Protein AF-A0A6A6PEQ0-F1 (afdb_monomer)

Foldseek 3Di:
DFDPPPQQVVQLVVVVVVVPDPDDQDFDQACDDADDDPPQPLVDDRRDDGDDDQQQALVVCVVVVLVCQVNGVQQEDEGEGEPPGPLQVDDLVNVLVVVCVVCVVCNVVSVPDDDDRDNDSLVSQVVRLVVVCPNPSHDVNRHYWYWYQYPVVRGTDTRD

Radius of gyration: 17.82 Å; Cα contacts (8 Å, |Δi|>4): 191; chains: 1; bounding box: 50×34×52 Å

Mean predicted aligned error: 10.86 Å

Sequence (160 aa):
MATSDPKIQQFLGWNKTFDKVPLSPPTMEDITSSRHEPGVRTGIAVKAAVLRNAGGHAKDALRSLVILGALANLDTVMIVHHEDCGMMFIADSKVKKMLEERRPDLRQEIDGMKFGEFSNVDESVRKDMEVVKAFPHLRKDTKVLGYSLDMTTGKLRKVK

Organism: NCBI:txid578093

Nearest PDB structures (foldseek):
  5ztp-assembly1_B  TM=6.794E-01  e=4.714E-11  Glaciozyma antarctica
  3las-assembly1_B  TM=6.411E-01  e=6.215E-10  Streptococcus mutans
  6jqc-assembly1_B  TM=6.701E-01  e=2.844E-09  Aspergillus fumigatus Af293
  1g5c-assembly3_F  TM=8.178E-01  e=3.595E-06  Methanothermobacter thermautotrophicus
  1g5c-assembly2_D  TM=7.049E-01  e=5.004E-06  Methanothermobacter thermautotrophicus

pLDDT: mean 75.95, std 22.56, range [30.23, 98.19]

Structure (mmCIF, N/CA/C/O backbone):
data_AF-A0A6A6PEQ0-F1
#
_entry.i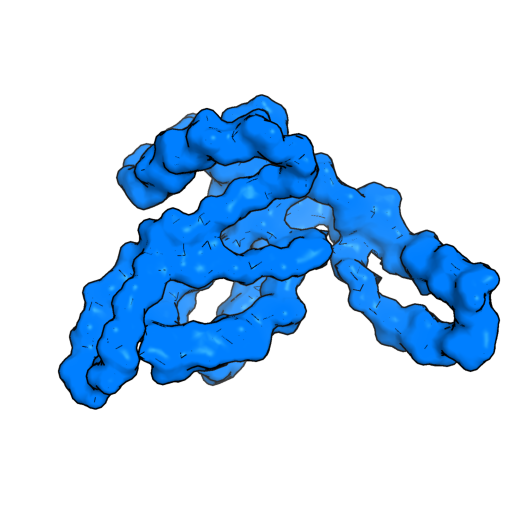d   AF-A0A6A6PEQ0-F1
#
loop_
_atom_site.group_PDB
_atom_site.id
_atom_site.type_symbol
_atom_site.label_atom_id
_atom_site.label_alt_id
_atom_site.label_comp_id
_atom_site.label_asym_id
_atom_site.label_entity_id
_atom_site.label_seq_id
_atom_site.pdbx_PDB_ins_code
_atom_site.Cartn_x
_atom_site.Cartn_y
_atom_site.Cartn_z
_atom_site.occupancy
_atom_site.B_iso_or_equiv
_atom_site.auth_seq_id
_atom_site.auth_comp_id
_atom_site.auth_asym_id
_atom_site.auth_atom_id
_atom_site.pdbx_PDB_model_num
ATOM 1 N N . MET A 1 1 ? 23.791 -1.902 1.991 1.00 41.78 1 MET A N 1
ATOM 2 C CA . MET A 1 1 ? 24.546 -1.142 0.967 1.00 41.78 1 MET A CA 1
ATOM 3 C C . MET A 1 1 ? 23.541 -0.373 0.126 1.00 41.78 1 MET A C 1
ATOM 5 O O . MET A 1 1 ? 22.508 -0.945 -0.197 1.00 41.78 1 MET A O 1
ATOM 9 N N . ALA A 1 2 ? 23.775 0.918 -0.129 1.00 48.84 2 ALA A N 1
ATOM 10 C CA . ALA A 1 2 ? 22.879 1.733 -0.951 1.00 48.84 2 ALA A CA 1
ATOM 11 C C . ALA A 1 2 ? 22.727 1.095 -2.342 1.00 48.84 2 ALA A C 1
ATOM 13 O O . ALA A 1 2 ? 23.704 0.602 -2.901 1.00 48.84 2 ALA A O 1
ATOM 14 N N . THR A 1 3 ? 21.501 1.042 -2.854 1.00 50.06 3 THR A N 1
ATOM 15 C CA . THR A 1 3 ? 21.199 0.426 -4.152 1.00 50.06 3 THR A CA 1
ATOM 16 C C . THR A 1 3 ? 21.941 1.137 -5.288 1.00 50.06 3 THR A C 1
ATOM 18 O O . THR A 1 3 ? 21.938 2.364 -5.350 1.00 50.06 3 THR A O 1
ATOM 21 N N . SER A 1 4 ? 22.581 0.377 -6.178 1.00 58.03 4 SER A N 1
ATOM 22 C CA . SER A 1 4 ? 23.281 0.884 -7.369 1.00 58.03 4 SER A CA 1
ATOM 23 C C . SER A 1 4 ? 22.350 1.126 -8.561 1.00 58.03 4 SER A C 1
ATOM 25 O O . SER A 1 4 ? 22.828 1.440 -9.648 1.00 58.03 4 SER A O 1
ATOM 27 N N . ASP A 1 5 ? 21.034 0.975 -8.379 1.00 66.44 5 ASP A N 1
ATOM 28 C CA . ASP A 1 5 ? 20.054 1.218 -9.435 1.00 66.44 5 ASP A CA 1
ATOM 29 C C . ASP A 1 5 ? 20.054 2.714 -9.830 1.00 66.44 5 ASP A C 1
ATOM 31 O O . ASP A 1 5 ? 19.715 3.564 -8.994 1.00 66.44 5 ASP A O 1
ATOM 35 N N . PRO A 1 6 ? 20.411 3.059 -11.083 1.00 52.19 6 PR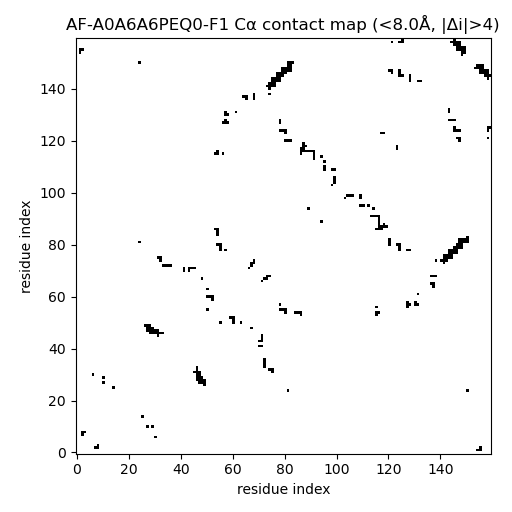O A N 1
ATOM 36 C CA . PRO A 1 6 ? 20.507 4.446 -11.538 1.00 52.19 6 PRO A CA 1
ATOM 37 C C . PRO A 1 6 ? 19.195 5.224 -11.403 1.00 52.19 6 PRO A C 1
ATOM 39 O O . PRO A 1 6 ? 19.222 6.423 -11.127 1.00 52.19 6 PRO A O 1
ATOM 42 N N . LYS A 1 7 ? 18.044 4.548 -11.530 1.00 45.66 7 LYS A N 1
ATOM 43 C CA . LYS A 1 7 ? 16.727 5.182 -11.382 1.00 45.66 7 LYS A CA 1
ATOM 44 C C . LYS A 1 7 ? 16.449 5.549 -9.927 1.00 45.66 7 LYS A C 1
ATOM 46 O O . LYS A 1 7 ? 15.855 6.587 -9.651 1.00 45.66 7 LYS A O 1
ATOM 51 N N . ILE A 1 8 ? 16.936 4.736 -8.990 1.00 52.06 8 ILE A N 1
ATOM 52 C CA . ILE A 1 8 ? 16.785 5.001 -7.556 1.00 52.06 8 ILE A CA 1
ATOM 53 C C . ILE A 1 8 ? 17.731 6.124 -7.104 1.00 52.06 8 ILE A C 1
ATOM 55 O O . ILE A 1 8 ? 17.345 6.957 -6.290 1.00 52.06 8 ILE A O 1
ATOM 59 N N . GLN A 1 9 ? 18.943 6.208 -7.659 1.00 60.22 9 GLN A N 1
ATOM 60 C CA . GLN A 1 9 ? 19.872 7.305 -7.350 1.00 60.22 9 GLN A CA 1
ATOM 61 C C . GLN A 1 9 ? 19.375 8.660 -7.872 1.00 60.22 9 GLN A C 1
ATOM 63 O O . GLN A 1 9 ? 19.482 9.668 -7.173 1.00 60.22 9 GLN A O 1
ATOM 68 N N . GLN A 1 10 ? 18.773 8.678 -9.061 1.00 48.59 10 GLN A N 1
ATOM 69 C CA . GLN A 1 10 ? 18.145 9.875 -9.619 1.00 48.59 10 GLN A CA 1
ATOM 70 C C . GLN A 1 10 ? 16.972 10.363 -8.750 1.00 48.59 10 GLN A C 1
ATOM 72 O O . GLN A 1 10 ? 16.902 11.550 -8.436 1.00 48.59 10 GLN A O 1
ATOM 77 N N . PHE A 1 11 ? 16.118 9.445 -8.284 1.00 49.12 11 PHE A N 1
ATOM 78 C CA . PHE A 1 11 ? 15.022 9.741 -7.355 1.00 49.12 11 PHE A CA 1
ATOM 79 C C . PHE A 1 11 ? 15.506 10.395 -6.045 1.00 49.12 11 PHE A C 1
ATOM 81 O O . PHE A 1 11 ? 14.955 11.403 -5.602 1.00 49.12 11 PHE A O 1
ATOM 88 N N . LEU A 1 12 ? 16.580 9.874 -5.441 1.00 53.66 12 LEU A N 1
ATOM 89 C CA . LEU A 1 12 ? 17.132 10.420 -4.194 1.00 53.66 12 LEU A CA 1
ATOM 90 C C . LEU A 1 12 ? 17.727 11.831 -4.360 1.00 53.66 12 LEU A C 1
ATOM 92 O O . LEU A 1 12 ? 17.706 12.619 -3.415 1.00 53.66 12 LEU A O 1
ATOM 96 N N . GLY A 1 13 ? 18.248 12.163 -5.545 1.00 54.25 13 GLY A N 1
ATOM 97 C CA . GLY A 1 13 ? 18.804 13.486 -5.843 1.00 54.25 13 GLY A CA 1
ATOM 98 C C . GLY A 1 13 ? 17.755 14.601 -5.866 1.00 54.25 13 GLY A C 1
ATOM 99 O O . GLY A 1 13 ? 18.043 15.714 -5.430 1.00 54.25 13 GLY A O 1
ATOM 100 N N . TRP A 1 14 ? 16.538 14.302 -6.323 1.00 43.25 14 TRP A N 1
ATOM 101 C CA . TRP A 1 14 ? 15.441 15.273 -6.427 1.00 43.25 14 TRP A CA 1
ATOM 102 C C . TRP A 1 14 ? 14.745 15.543 -5.085 1.00 43.25 14 TRP A C 1
ATOM 104 O O . TRP A 1 14 ? 14.271 16.651 -4.844 1.00 43.25 14 TRP A O 1
ATOM 114 N N . ASN A 1 15 ? 14.767 14.577 -4.161 1.00 45.84 15 ASN A N 1
ATOM 115 C CA . ASN A 1 15 ? 14.150 14.726 -2.837 1.00 45.84 15 ASN A CA 1
ATOM 116 C C . ASN A 1 15 ? 14.821 15.793 -1.957 1.00 45.84 15 ASN A C 1
ATOM 118 O O . ASN A 1 15 ? 14.139 16.449 -1.176 1.00 45.84 15 ASN A O 1
ATOM 122 N N . LYS A 1 16 ? 16.127 16.042 -2.129 1.00 44.25 16 LYS A N 1
ATOM 123 C CA . LYS A 1 16 ? 16.870 17.057 -1.354 1.00 44.25 16 LYS A CA 1
ATOM 124 C C . LYS A 1 16 ? 16.373 18.492 -1.565 1.00 44.25 16 LYS A C 1
ATOM 126 O O . LYS A 1 16 ? 16.714 19.383 -0.795 1.00 44.25 16 LYS A O 1
ATOM 131 N N . THR A 1 17 ? 15.604 18.755 -2.622 1.00 43.22 17 THR A N 1
ATOM 132 C CA . THR A 1 17 ? 15.070 20.095 -2.921 1.00 43.22 17 THR A CA 1
ATOM 133 C C . THR A 1 17 ? 13.717 20.359 -2.243 1.00 43.22 17 THR A C 1
ATOM 135 O O . THR A 1 17 ? 13.295 21.511 -2.164 1.00 43.22 17 THR A O 1
ATOM 138 N N . PHE A 1 18 ? 13.063 19.322 -1.704 1.00 38.16 18 PHE A N 1
ATOM 139 C CA . PHE A 1 18 ? 11.724 19.383 -1.102 1.00 38.16 18 PHE A CA 1
ATOM 140 C C . PHE A 1 18 ? 11.716 19.404 0.441 1.00 38.16 18 PHE A C 1
ATOM 142 O O . PHE A 1 18 ? 10.650 19.562 1.033 1.00 38.16 18 PHE A O 1
ATOM 149 N N . ASP A 1 19 ? 12.888 19.367 1.091 1.00 38.84 19 ASP A N 1
ATOM 150 C CA . ASP A 1 19 ? 13.099 19.390 2.557 1.00 38.84 19 ASP A CA 1
ATOM 151 C C . ASP A 1 19 ? 12.536 20.631 3.300 1.00 38.84 19 ASP A C 1
ATOM 153 O O . ASP A 1 19 ? 12.709 20.772 4.510 1.00 38.84 19 ASP A O 1
ATOM 157 N N . LYS A 1 20 ? 11.858 21.564 2.617 1.00 34.97 20 LYS A N 1
ATOM 158 C CA . LYS A 1 20 ? 11.328 22.802 3.220 1.00 34.97 20 LYS A CA 1
ATOM 159 C C . LYS A 1 20 ? 9.870 22.737 3.690 1.00 34.97 20 LYS A C 1
ATOM 161 O O . LYS A 1 20 ? 9.358 23.760 4.139 1.00 34.97 20 LYS A O 1
ATOM 166 N N . VAL A 1 21 ? 9.199 21.583 3.638 1.00 33.03 21 VAL A N 1
ATOM 167 C CA . VAL A 1 21 ? 7.851 21.424 4.217 1.00 33.03 21 VAL A CA 1
ATOM 168 C C . VAL A 1 21 ? 7.817 20.190 5.124 1.00 33.03 21 VAL A C 1
ATOM 170 O O . VAL A 1 21 ? 8.094 19.087 4.652 1.00 33.03 21 VAL A O 1
ATOM 173 N N . PRO A 1 22 ? 7.499 20.338 6.424 1.00 38.66 22 PRO A N 1
ATOM 174 C CA . PRO A 1 22 ? 7.458 19.213 7.342 1.00 38.66 22 PRO A CA 1
ATOM 175 C C . PRO A 1 22 ? 6.208 18.361 7.079 1.00 38.66 22 PRO A C 1
ATOM 177 O O . PRO A 1 22 ? 5.137 18.896 6.800 1.00 38.66 22 PRO A O 1
ATOM 180 N N . LEU A 1 23 ? 6.360 17.042 7.254 1.00 37.09 23 LEU A N 1
ATOM 181 C CA . LEU A 1 23 ? 5.338 15.983 7.181 1.00 37.09 23 LEU A CA 1
ATOM 182 C C . LEU A 1 23 ? 5.010 15.461 5.773 1.00 37.09 23 LEU A C 1
ATOM 184 O O . LEU A 1 23 ? 3.897 15.641 5.282 1.00 37.09 23 LEU A O 1
ATOM 188 N N . SER A 1 24 ? 5.933 14.724 5.142 1.00 36.84 24 SER A N 1
ATOM 189 C CA . SER A 1 24 ? 5.586 13.709 4.129 1.00 36.84 24 SER A CA 1
ATOM 190 C C . SER A 1 24 ? 6.793 12.866 3.691 1.00 36.84 24 SER A C 1
ATOM 192 O O . SER A 1 24 ? 7.806 13.451 3.321 1.00 36.84 24 SER A O 1
ATOM 194 N N . PRO A 1 25 ? 6.698 11.522 3.616 1.00 37.00 25 PRO A N 1
ATOM 195 C CA . PRO A 1 25 ? 7.605 10.749 2.766 1.00 37.00 25 PRO A CA 1
ATOM 196 C C . PRO A 1 25 ? 7.424 11.165 1.283 1.00 37.00 25 PRO A C 1
ATOM 198 O O . PRO A 1 25 ? 6.334 11.603 0.899 1.00 37.00 25 PRO A O 1
ATOM 201 N N . PRO A 1 26 ? 8.480 11.064 0.457 1.00 40.12 26 PRO A N 1
ATOM 202 C CA . PRO A 1 26 ? 8.627 11.775 -0.817 1.00 40.12 26 PRO A CA 1
ATOM 203 C C . PRO A 1 26 ? 7.580 11.448 -1.895 1.00 40.12 26 PRO A C 1
ATOM 205 O O . PRO A 1 26 ? 7.057 10.337 -1.984 1.00 40.12 26 PRO A O 1
ATOM 208 N N . THR A 1 27 ? 7.319 12.428 -2.765 1.00 36.06 27 THR A N 1
ATOM 209 C CA . THR A 1 27 ? 6.570 12.292 -4.024 1.00 36.06 27 THR A CA 1
ATOM 210 C C . THR A 1 27 ? 7.458 11.686 -5.124 1.00 36.06 27 THR A C 1
ATOM 212 O O . THR A 1 27 ? 8.558 12.164 -5.367 1.00 36.06 27 THR A O 1
ATOM 215 N N . MET A 1 28 ? 6.982 10.632 -5.791 1.00 35.97 28 MET A N 1
ATOM 216 C CA . MET A 1 28 ? 7.677 9.820 -6.813 1.00 35.97 28 MET A CA 1
ATOM 217 C C . MET A 1 28 ? 7.315 10.184 -8.279 1.00 35.97 28 MET A C 1
ATOM 219 O O . MET A 1 28 ? 6.786 9.353 -9.017 1.00 35.97 28 MET A O 1
ATOM 223 N N . GLU A 1 29 ? 7.540 11.415 -8.732 1.00 33.78 29 GLU A N 1
ATOM 224 C CA . GLU A 1 29 ? 7.504 11.690 -10.181 1.00 33.78 29 GLU A CA 1
ATOM 225 C C . GLU A 1 29 ? 8.820 11.174 -10.813 1.00 33.78 29 GLU A C 1
ATOM 227 O O . GLU A 1 29 ? 9.890 11.631 -10.427 1.00 33.78 29 GLU A O 1
ATOM 232 N N . ASP A 1 30 ? 8.730 10.207 -11.748 1.00 30.23 30 ASP A N 1
ATOM 233 C CA . ASP A 1 30 ? 9.751 9.764 -12.739 1.00 30.23 30 ASP A CA 1
ATOM 234 C C . ASP A 1 30 ? 10.358 8.324 -12.725 1.00 30.23 30 ASP A C 1
ATOM 236 O O . ASP A 1 30 ? 11.344 8.073 -13.420 1.00 30.23 30 ASP A O 1
ATOM 240 N N . ILE A 1 31 ? 9.752 7.296 -12.111 1.00 32.19 31 ILE A N 1
ATOM 241 C CA . ILE A 1 31 ? 9.954 5.899 -12.590 1.00 32.19 31 ILE A CA 1
ATOM 242 C C . ILE A 1 31 ? 9.047 5.550 -13.787 1.00 32.19 31 ILE A C 1
ATOM 244 O O . ILE A 1 31 ? 7.903 5.132 -13.610 1.00 32.19 31 ILE A O 1
ATOM 248 N N . THR A 1 32 ? 9.594 5.615 -15.007 1.00 37.62 32 THR A N 1
ATOM 249 C CA . THR A 1 32 ? 8.993 4.986 -16.201 1.00 37.62 32 THR A CA 1
ATOM 250 C C . THR A 1 32 ? 9.903 3.921 -16.777 1.00 37.62 32 THR A C 1
ATOM 252 O O . THR A 1 32 ? 11.134 4.047 -16.817 1.00 37.62 32 THR A O 1
ATOM 255 N N . SER A 1 33 ? 9.280 2.880 -17.314 1.00 32.44 33 SER A N 1
ATOM 256 C CA . SER A 1 33 ? 9.679 2.319 -18.593 1.00 32.44 33 SER A CA 1
ATOM 257 C C . SER A 1 33 ? 8.592 2.719 -19.602 1.00 32.44 33 SER A C 1
ATOM 259 O O . SER A 1 33 ? 7.398 2.587 -19.355 1.00 32.44 33 SER A O 1
ATOM 261 N N . SER A 1 34 ? 8.997 3.341 -20.707 1.00 33.59 34 SER A N 1
ATOM 262 C CA . SER A 1 34 ? 8.111 3.717 -21.806 1.00 33.59 34 SER A CA 1
ATOM 263 C C . SER A 1 34 ? 8.362 2.766 -22.970 1.00 33.59 34 SER A C 1
ATOM 265 O O . SER A 1 34 ? 9.194 3.015 -23.841 1.00 33.59 34 SER A O 1
ATOM 267 N N . ARG A 1 35 ? 7.622 1.655 -23.016 1.00 38.44 35 ARG A N 1
ATOM 268 C CA . ARG A 1 35 ? 7.449 0.913 -24.265 1.00 38.44 35 ARG A CA 1
ATOM 269 C C . ARG A 1 35 ? 6.206 1.478 -24.945 1.00 38.44 35 ARG A C 1
ATOM 271 O O . ARG A 1 35 ? 5.099 1.324 -24.450 1.00 38.44 35 ARG A O 1
ATOM 278 N N . HIS A 1 36 ? 6.397 2.201 -26.045 1.00 39.69 36 HIS A N 1
ATOM 279 C CA . HIS A 1 36 ? 5.277 2.623 -26.883 1.00 39.69 36 HIS A CA 1
ATOM 280 C C . HIS A 1 36 ? 4.707 1.379 -27.571 1.00 39.69 36 HIS A C 1
ATOM 282 O O . HIS A 1 36 ? 5.414 0.742 -28.353 1.00 39.69 36 HIS A O 1
ATOM 288 N N . GLU A 1 37 ? 3.451 1.029 -27.293 1.00 36.97 37 GLU A N 1
ATOM 289 C CA . GLU A 1 37 ? 2.726 0.094 -28.150 1.00 36.97 37 GLU A CA 1
ATOM 290 C C . GLU A 1 37 ? 2.231 0.829 -29.407 1.00 36.97 37 GLU A C 1
ATOM 292 O O . GLU A 1 37 ? 1.652 1.917 -29.297 1.00 36.97 37 GLU A O 1
ATOM 297 N N . PRO A 1 38 ? 2.449 0.279 -30.615 1.00 34.78 38 PRO A N 1
ATOM 298 C CA . PRO A 1 38 ? 1.898 0.855 -31.833 1.00 34.78 38 PRO A CA 1
ATOM 299 C C . PRO A 1 38 ? 0.362 0.818 -31.782 1.00 34.78 38 PRO A C 1
ATOM 301 O O . PRO A 1 38 ? -0.232 -0.253 -31.840 1.00 34.78 38 PRO A O 1
ATOM 304 N N . GLY A 1 39 ? -0.283 1.985 -31.680 1.00 39.12 39 GLY A N 1
ATOM 305 C CA . GLY A 1 39 ? -1.743 2.127 -31.805 1.00 39.12 39 GLY A CA 1
ATOM 306 C C . GLY A 1 39 ? -2.444 2.873 -30.666 1.00 39.12 39 GLY A C 1
ATOM 307 O O . GLY A 1 39 ? -3.527 3.409 -30.886 1.00 39.12 39 GLY A O 1
ATOM 308 N N . VAL A 1 40 ? -1.829 3.006 -29.485 1.00 41.56 40 VAL A N 1
ATOM 309 C CA . VAL A 1 40 ? -2.415 3.757 -28.357 1.00 41.56 40 VAL A CA 1
ATOM 31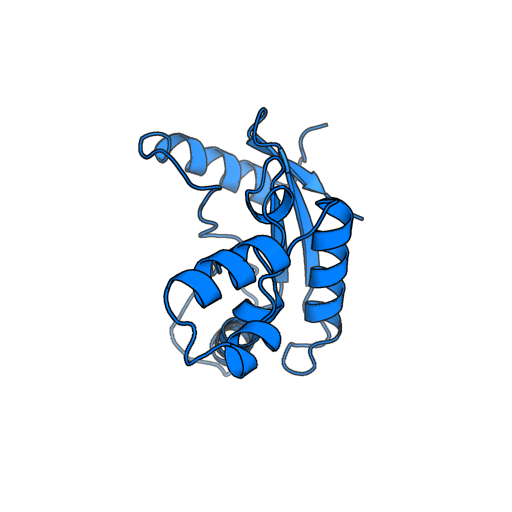0 C C . VAL A 1 40 ? -1.877 5.189 -28.362 1.00 41.56 40 VAL A C 1
ATOM 312 O O . VAL A 1 40 ? -0.838 5.500 -27.787 1.00 41.56 40 VAL A O 1
ATOM 315 N N . ARG A 1 41 ? -2.573 6.084 -29.071 1.00 40.78 41 ARG A N 1
ATOM 316 C CA . ARG A 1 41 ? -2.273 7.524 -29.112 1.00 40.78 41 ARG A CA 1
ATOM 317 C C . ARG A 1 41 ? -3.134 8.280 -28.096 1.00 40.78 41 ARG A C 1
ATOM 319 O O . ARG A 1 41 ? -4.066 8.973 -28.482 1.00 40.78 41 ARG A O 1
ATOM 326 N N . THR A 1 42 ? -2.825 8.170 -26.804 1.00 43.12 42 THR A N 1
ATOM 327 C CA . THR A 1 42 ? -3.437 9.050 -25.783 1.00 43.12 42 THR A CA 1
ATOM 328 C C . THR A 1 42 ? -2.708 10.391 -25.656 1.00 43.12 42 THR A C 1
ATOM 330 O O . THR A 1 42 ? -3.227 11.306 -25.031 1.00 43.12 42 THR A O 1
ATOM 333 N N . GLY A 1 43 ? -1.517 10.541 -26.257 1.00 38.09 43 GLY A N 1
ATOM 334 C CA . GLY A 1 43 ? -0.721 11.777 -26.194 1.00 38.09 43 GLY A CA 1
ATOM 335 C C . GLY A 1 43 ? -0.162 12.098 -24.800 1.00 38.09 43 GLY A C 1
ATOM 336 O O . GLY A 1 43 ? 0.457 13.141 -24.617 1.00 38.09 43 GLY A O 1
ATOM 337 N N . ILE A 1 44 ? -0.359 11.208 -23.824 1.00 42.34 44 ILE A N 1
ATOM 338 C CA . ILE A 1 44 ? 0.008 11.402 -22.424 1.00 42.34 44 ILE A CA 1
ATOM 339 C C . ILE A 1 44 ? 1.247 10.551 -22.121 1.00 42.34 44 ILE A C 1
ATOM 341 O O . ILE A 1 44 ? 1.170 9.332 -21.974 1.00 42.34 44 ILE A O 1
ATOM 345 N N . ALA A 1 45 ? 2.410 11.197 -22.026 1.00 47.00 45 ALA A N 1
ATOM 346 C CA . ALA A 1 45 ? 3.642 10.574 -21.552 1.00 47.00 45 ALA A CA 1
ATOM 347 C C . ALA A 1 45 ? 3.764 10.779 -20.034 1.00 47.00 45 ALA A C 1
ATOM 349 O O . ALA A 1 45 ? 4.372 11.744 -19.576 1.00 47.00 45 ALA A O 1
ATOM 350 N N . VAL A 1 46 ? 3.164 9.890 -19.238 1.00 50.06 46 VAL A N 1
ATOM 351 C CA . VAL A 1 46 ? 3.369 9.887 -17.779 1.00 50.06 46 VAL A CA 1
ATOM 352 C C . VAL A 1 46 ? 4.687 9.192 -17.486 1.00 50.06 46 VAL A C 1
ATOM 354 O O . VAL A 1 46 ? 4.813 7.999 -17.744 1.00 50.06 46 VAL A O 1
ATOM 357 N N . LYS A 1 47 ? 5.656 9.937 -16.945 1.00 56.31 47 LYS A N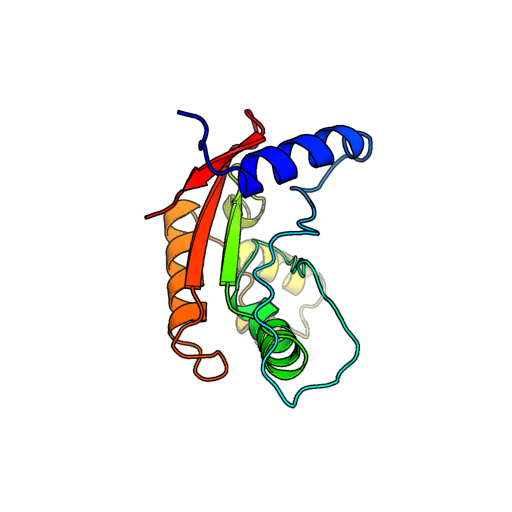 1
ATOM 358 C CA . LYS A 1 47 ? 6.962 9.403 -16.546 1.00 56.31 47 LYS A CA 1
ATOM 359 C C . LYS A 1 47 ? 6.932 8.623 -15.234 1.00 56.31 47 LYS A C 1
ATOM 361 O O . LYS A 1 47 ? 7.766 7.752 -15.074 1.00 56.31 47 LYS A O 1
ATOM 366 N N . ALA A 1 48 ? 6.026 8.924 -14.310 1.00 68.38 48 ALA A N 1
ATOM 367 C CA . ALA A 1 48 ? 5.527 8.033 -13.260 1.00 68.38 48 ALA A CA 1
ATOM 368 C C . ALA A 1 48 ? 4.331 8.692 -12.592 1.00 68.38 48 ALA A C 1
ATOM 370 O O . ALA A 1 48 ? 4.243 9.917 -12.556 1.00 68.38 48 ALA A O 1
ATOM 371 N N . ALA A 1 49 ? 3.439 7.884 -12.036 1.00 73.44 49 ALA A N 1
ATOM 372 C CA . ALA A 1 49 ? 2.346 8.379 -11.219 1.00 73.44 49 ALA A CA 1
ATOM 373 C C . ALA A 1 49 ? 2.604 8.059 -9.745 1.00 73.44 49 ALA A C 1
ATOM 375 O O . ALA A 1 49 ? 2.990 6.940 -9.404 1.00 73.44 49 ALA A O 1
ATOM 376 N N . VAL A 1 50 ? 2.336 9.033 -8.875 1.00 79.06 50 VAL A N 1
ATOM 377 C CA . VAL A 1 50 ? 2.461 8.890 -7.420 1.00 79.06 50 VAL A CA 1
ATOM 378 C C . VAL A 1 50 ? 1.085 8.743 -6.815 1.00 79.06 50 VAL A C 1
ATOM 380 O O . VAL A 1 50 ? 0.263 9.653 -6.902 1.00 79.06 50 VAL A O 1
ATOM 383 N N . LEU A 1 51 ? 0.846 7.616 -6.157 1.00 81.94 51 LEU A N 1
ATOM 384 C CA . LEU A 1 51 ? -0.380 7.379 -5.410 1.00 81.94 51 LEU A CA 1
ATOM 385 C C . LEU A 1 51 ? -0.035 7.381 -3.922 1.00 81.94 51 LEU A C 1
ATOM 387 O O . LEU A 1 51 ? 0.864 6.662 -3.493 1.00 81.94 51 LEU A O 1
ATOM 391 N N . ARG A 1 52 ? -0.720 8.228 -3.148 1.00 83.56 52 ARG A N 1
ATOM 392 C CA . ARG A 1 52 ? -0.503 8.381 -1.704 1.00 83.56 52 ARG A CA 1
ATOM 393 C C . ARG A 1 52 ? -1.836 8.280 -0.978 1.00 83.56 52 ARG A C 1
ATOM 395 O O . ARG A 1 52 ? -2.820 8.886 -1.393 1.00 83.56 52 ARG A O 1
ATOM 402 N N . ASN A 1 53 ? -1.844 7.527 0.108 1.00 87.81 53 ASN A N 1
ATOM 403 C CA . ASN A 1 53 ? -2.950 7.394 1.048 1.00 87.81 53 ASN A CA 1
ATOM 404 C C . ASN A 1 53 ? -2.366 7.071 2.437 1.00 87.81 53 ASN A C 1
ATOM 406 O O . ASN A 1 53 ? -1.145 6.951 2.590 1.00 87.81 53 ASN A O 1
ATOM 410 N N . ALA A 1 54 ? -3.221 6.969 3.455 1.00 87.75 54 ALA A N 1
ATOM 411 C CA . ALA A 1 54 ? -2.787 6.568 4.788 1.00 87.75 54 ALA A CA 1
ATOM 412 C C . ALA A 1 54 ? -2.188 5.152 4.748 1.00 87.75 54 ALA A C 1
ATOM 414 O O . ALA A 1 54 ? -2.811 4.220 4.249 1.00 87.75 54 ALA A O 1
ATOM 415 N N . GLY A 1 55 ? -0.958 5.001 5.242 1.00 87.50 55 GLY A N 1
ATOM 416 C CA . GLY A 1 55 ? -0.244 3.721 5.247 1.00 87.50 55 GLY A CA 1
ATOM 417 C C . GLY A 1 55 ? 0.336 3.284 3.898 1.00 87.50 55 GLY A C 1
ATOM 418 O O . GLY A 1 55 ? 1.130 2.353 3.878 1.00 87.50 55 GLY A O 1
ATOM 419 N N . GLY A 1 56 ? 0.011 3.957 2.788 1.00 89.69 56 GLY A N 1
ATOM 420 C CA . GLY A 1 56 ? 0.470 3.548 1.457 1.00 89.69 56 GLY A CA 1
ATOM 421 C C . GLY A 1 56 ? -0.192 2.261 0.956 1.00 89.69 56 GLY A C 1
ATOM 422 O O . GLY A 1 56 ? 0.396 1.566 0.128 1.00 89.69 56 GLY A O 1
ATOM 423 N N . HIS A 1 57 ? -1.394 1.946 1.455 1.00 94.31 57 HIS A N 1
ATOM 424 C CA . HIS A 1 57 ? -2.122 0.718 1.147 1.00 94.31 57 HIS A CA 1
ATOM 425 C C . HIS A 1 57 ? -2.518 0.641 -0.324 1.00 94.31 57 HIS A C 1
ATOM 427 O O . HIS A 1 57 ? -3.221 1.509 -0.855 1.00 94.31 57 HIS A O 1
ATOM 433 N N . ALA A 1 58 ? -2.121 -0.440 -0.993 1.00 93.00 58 ALA A N 1
ATOM 434 C CA . ALA A 1 58 ? -2.377 -0.628 -2.420 1.00 93.00 58 ALA A CA 1
ATOM 435 C C . ALA A 1 58 ? -3.874 -0.715 -2.740 1.00 93.00 58 ALA A C 1
ATOM 437 O O . ALA A 1 58 ? -4.308 -0.277 -3.808 1.00 93.00 58 ALA A O 1
ATOM 438 N N . LYS A 1 59 ? -4.675 -1.245 -1.808 1.00 91.75 59 LYS A N 1
ATOM 439 C CA . LYS A 1 59 ? -6.122 -1.434 -1.980 1.00 91.75 59 LYS A CA 1
ATOM 440 C C . LYS A 1 59 ? -6.847 -0.137 -2.358 1.00 91.75 59 LYS A C 1
ATOM 442 O O . LYS A 1 59 ? -7.668 -0.148 -3.273 1.00 91.75 59 LYS A O 1
ATOM 447 N N . ASP A 1 60 ? -6.490 0.977 -1.725 1.00 90.06 60 ASP A N 1
ATOM 448 C CA . ASP A 1 60 ? -7.116 2.281 -1.984 1.00 90.06 60 ASP A CA 1
ATOM 449 C C . ASP A 1 60 ? -6.572 2.949 -3.260 1.00 90.06 60 ASP A C 1
ATOM 451 O O . ASP A 1 60 ? -7.144 3.909 -3.777 1.00 90.06 60 ASP A O 1
ATOM 455 N N . ALA A 1 61 ? -5.476 2.419 -3.808 1.00 90.50 61 ALA A N 1
ATOM 456 C CA . ALA A 1 61 ? -4.848 2.877 -5.040 1.00 90.50 61 ALA A CA 1
ATOM 457 C C . ALA A 1 61 ? -5.317 2.103 -6.291 1.00 90.50 61 ALA A C 1
ATOM 459 O O . ALA A 1 61 ? -5.111 2.583 -7.409 1.00 90.50 61 ALA A O 1
ATOM 460 N N . LEU A 1 62 ? -5.979 0.945 -6.139 1.00 90.88 62 LEU A N 1
ATOM 461 C CA . LEU A 1 62 ? -6.311 0.031 -7.247 1.00 90.88 62 LEU A CA 1
ATOM 462 C C . LEU A 1 62 ? -7.080 0.704 -8.387 1.00 90.88 62 LEU A C 1
ATOM 464 O O . LEU A 1 62 ? -6.721 0.543 -9.551 1.00 90.88 62 LEU A O 1
ATOM 468 N N . ARG A 1 63 ? -8.101 1.511 -8.075 1.00 93.19 63 ARG A N 1
ATOM 469 C CA . ARG A 1 63 ? -8.880 2.247 -9.089 1.00 93.19 63 ARG A CA 1
ATOM 470 C C . ARG A 1 63 ? -7.983 3.144 -9.950 1.00 93.19 63 ARG A C 1
ATOM 472 O O . ARG A 1 63 ? -8.157 3.210 -11.164 1.00 93.19 63 ARG A O 1
ATOM 479 N N . SER A 1 64 ? -7.020 3.827 -9.333 1.00 86.44 64 SER A N 1
ATOM 480 C CA . SER A 1 64 ? -6.064 4.676 -10.049 1.00 86.44 64 SER A CA 1
ATOM 481 C C . SER A 1 64 ? -5.095 3.842 -10.890 1.00 86.44 64 SER A C 1
ATOM 483 O O . SER A 1 64 ? -4.803 4.227 -12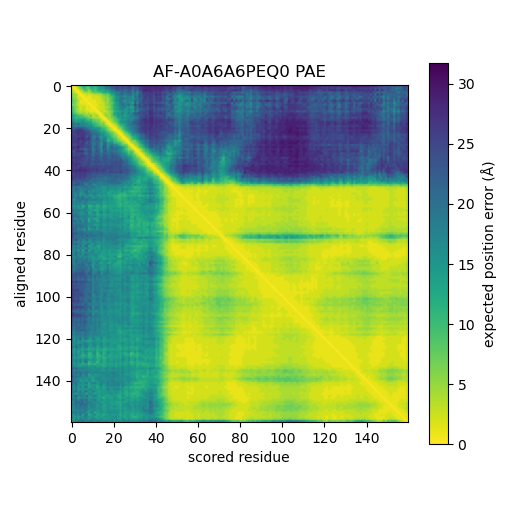.018 1.00 86.44 64 SER A O 1
ATOM 485 N N . LEU A 1 65 ? -4.657 2.678 -10.394 1.00 87.69 65 LEU A N 1
ATOM 486 C CA . LEU A 1 65 ? -3.829 1.745 -11.166 1.00 87.69 65 LEU A CA 1
ATOM 487 C C . LEU A 1 65 ? -4.550 1.230 -12.422 1.00 87.69 65 LEU A C 1
ATOM 489 O O . LEU A 1 65 ? -3.912 1.127 -13.464 1.00 87.69 65 LEU A O 1
ATOM 493 N N . VAL A 1 66 ? -5.867 0.983 -12.366 1.00 88.25 66 VAL A N 1
ATOM 494 C CA . VAL A 1 66 ? -6.662 0.617 -13.560 1.00 88.25 66 VAL A CA 1
ATOM 495 C C . VAL A 1 66 ? -6.626 1.724 -14.608 1.00 88.25 66 VAL A C 1
ATOM 497 O O . VAL A 1 66 ? -6.358 1.458 -15.775 1.00 88.25 66 VAL A O 1
ATOM 500 N N . ILE A 1 67 ? -6.872 2.973 -14.203 1.00 83.00 67 ILE A N 1
ATOM 501 C CA . ILE A 1 67 ? -6.861 4.116 -15.129 1.00 83.00 67 ILE A CA 1
ATOM 502 C C . ILE A 1 67 ? -5.477 4.278 -15.755 1.00 83.00 67 ILE A C 1
ATOM 504 O O . ILE A 1 67 ? -5.367 4.456 -16.965 1.00 83.00 67 ILE A O 1
ATOM 508 N N . LEU A 1 68 ? -4.423 4.183 -14.944 1.00 82.25 68 LEU A N 1
ATOM 509 C CA . LEU A 1 68 ? -3.049 4.283 -15.421 1.00 82.25 68 LEU A CA 1
ATOM 510 C C . LEU A 1 68 ? -2.692 3.136 -16.365 1.00 82.25 68 LEU A C 1
ATOM 512 O O . LEU A 1 68 ? -2.082 3.397 -17.389 1.00 82.25 68 LEU A O 1
ATOM 516 N N . GLY A 1 69 ? -3.103 1.902 -16.071 1.00 81.38 69 GLY A N 1
ATOM 517 C CA . GLY A 1 69 ? -2.889 0.758 -16.958 1.00 81.38 69 GLY A CA 1
ATOM 518 C C . GLY A 1 69 ? -3.684 0.822 -18.264 1.00 81.38 69 GLY A C 1
ATOM 519 O O . GLY A 1 69 ? -3.243 0.265 -19.264 1.00 81.38 69 GLY A O 1
ATOM 520 N N . ALA A 1 70 ? -4.830 1.508 -18.274 1.00 82.19 70 ALA A N 1
ATOM 521 C CA . ALA A 1 70 ? -5.652 1.683 -19.470 1.00 82.19 70 ALA A CA 1
ATOM 522 C C . ALA A 1 70 ? -5.195 2.857 -20.354 1.00 82.19 70 ALA A C 1
ATOM 524 O O . ALA A 1 70 ? -5.255 2.765 -21.578 1.00 82.19 70 ALA A O 1
ATOM 525 N N . LEU A 1 71 ? -4.773 3.974 -19.750 1.00 76.69 71 LEU A N 1
ATOM 526 C CA . LEU A 1 71 ? -4.424 5.210 -20.467 1.00 76.69 71 LEU A CA 1
ATOM 527 C C . LEU A 1 71 ? -2.926 5.355 -20.751 1.00 76.69 71 LEU A C 1
ATOM 529 O O . LEU A 1 71 ? -2.544 6.091 -21.666 1.00 76.69 71 LEU A O 1
ATOM 533 N N . ALA A 1 72 ? -2.093 4.686 -19.957 1.00 70.69 72 ALA A N 1
ATOM 534 C CA . ALA A 1 72 ? -0.646 4.708 -20.055 1.00 70.69 72 ALA A CA 1
ATOM 535 C C . ALA A 1 72 ? -0.089 3.278 -20.080 1.00 70.69 72 ALA A C 1
ATOM 537 O O . ALA A 1 72 ? -0.723 2.312 -19.661 1.00 70.69 72 ALA A O 1
ATOM 538 N N . ASN A 1 73 ? 1.140 3.133 -20.569 1.00 71.75 73 ASN A N 1
ATOM 539 C CA . ASN A 1 73 ? 1.830 1.849 -20.566 1.00 71.75 73 ASN A CA 1
ATOM 540 C C . ASN A 1 73 ? 2.408 1.551 -19.167 1.00 71.75 73 ASN A C 1
ATOM 542 O O . ASN A 1 73 ? 3.612 1.677 -18.949 1.00 71.75 73 ASN A O 1
ATOM 546 N N . LEU A 1 74 ? 1.542 1.201 -18.208 1.00 80.00 74 LEU A N 1
ATOM 547 C CA . LEU A 1 74 ? 1.939 0.852 -16.840 1.00 80.00 74 LEU A CA 1
ATOM 548 C C . LEU A 1 74 ? 2.574 -0.548 -16.796 1.00 80.00 74 LEU A C 1
ATOM 550 O O . LEU A 1 74 ? 1.889 -1.565 -16.687 1.00 80.00 74 LEU A O 1
ATOM 554 N N . ASP A 1 75 ? 3.902 -0.602 -16.856 1.00 83.44 75 ASP A N 1
ATOM 555 C CA . ASP A 1 75 ? 4.662 -1.858 -16.790 1.00 83.44 75 ASP A CA 1
ATOM 556 C C . ASP A 1 75 ? 5.237 -2.183 -15.409 1.00 83.44 75 ASP A C 1
ATOM 558 O O . ASP A 1 75 ? 5.657 -3.314 -15.170 1.00 83.44 75 ASP A O 1
ATOM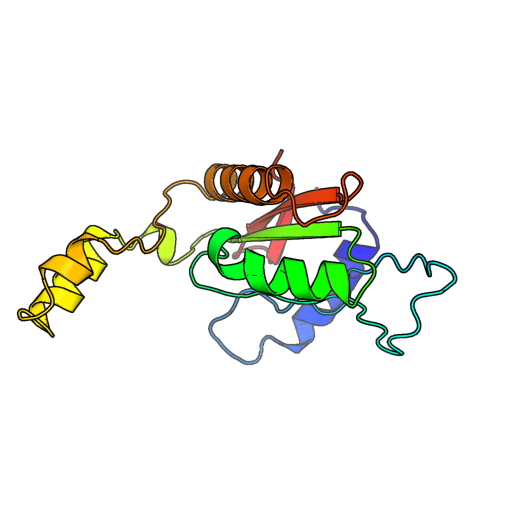 562 N N . THR A 1 76 ? 5.271 -1.209 -14.501 1.00 87.00 76 THR A N 1
ATOM 563 C CA . THR A 1 76 ? 5.916 -1.348 -13.198 1.00 87.00 76 THR A CA 1
ATOM 564 C C . THR A 1 76 ? 5.100 -0.634 -12.130 1.00 87.00 76 THR A C 1
ATOM 566 O O . THR A 1 76 ? 4.768 0.539 -12.273 1.00 87.00 76 THR A O 1
ATOM 569 N N . VAL A 1 77 ? 4.825 -1.334 -11.030 1.00 90.81 77 VAL A N 1
ATOM 570 C CA . VAL A 1 77 ? 4.238 -0.785 -9.806 1.00 90.81 77 VAL A CA 1
ATOM 571 C C . VAL A 1 77 ? 5.247 -0.941 -8.675 1.00 90.81 77 VAL A C 1
ATOM 573 O O . VAL A 1 77 ? 5.715 -2.045 -8.391 1.00 90.81 77 VAL A O 1
ATOM 576 N N . MET A 1 78 ? 5.587 0.172 -8.027 1.00 92.06 78 MET A N 1
ATOM 577 C CA . MET A 1 78 ? 6.465 0.193 -6.861 1.00 92.06 78 MET A CA 1
ATOM 578 C C . MET A 1 78 ? 5.658 0.548 -5.617 1.00 92.06 78 MET A C 1
ATOM 580 O O . MET A 1 78 ? 5.024 1.598 -5.565 1.00 92.06 78 MET A O 1
ATOM 584 N N . ILE A 1 79 ? 5.705 -0.326 -4.620 1.00 93.69 79 ILE A N 1
ATOM 585 C CA . ILE A 1 79 ? 5.039 -0.164 -3.332 1.00 93.69 79 ILE A CA 1
ATOM 586 C C . ILE A 1 79 ? 6.100 0.247 -2.327 1.00 93.69 79 ILE A C 1
ATOM 588 O O . ILE A 1 79 ? 7.100 -0.452 -2.146 1.00 93.69 79 ILE A O 1
ATOM 592 N N . VAL A 1 80 ? 5.898 1.408 -1.710 1.00 89.31 80 VAL A N 1
ATOM 593 C CA . VAL A 1 80 ? 6.831 1.978 -0.741 1.00 89.31 80 VAL A CA 1
ATOM 594 C C . VAL A 1 80 ? 6.069 2.316 0.520 1.00 89.31 80 VAL A C 1
ATOM 596 O O . VAL A 1 80 ? 5.258 3.241 0.526 1.00 89.31 80 VAL A O 1
ATOM 599 N N . HIS A 1 81 ? 6.353 1.586 1.590 1.00 91.81 81 HIS A N 1
ATOM 600 C CA . HIS A 1 81 ? 5.973 2.007 2.937 1.00 91.81 81 HIS A CA 1
ATOM 601 C C . HIS A 1 81 ? 7.204 2.600 3.621 1.00 91.81 81 HIS A C 1
ATOM 603 O O . HIS A 1 81 ? 8.320 2.494 3.111 1.00 91.81 81 HIS A O 1
ATOM 609 N N . HIS A 1 82 ? 7.026 3.248 4.764 1.00 87.00 82 HIS A N 1
ATOM 610 C CA . HIS A 1 82 ? 8.136 3.826 5.514 1.00 87.00 82 HIS A CA 1
ATOM 611 C C . HIS A 1 82 ? 8.119 3.363 6.967 1.00 87.00 82 HIS A C 1
ATOM 613 O O . HIS A 1 82 ? 7.065 3.040 7.516 1.00 87.00 82 HIS A O 1
ATOM 619 N N . GLU A 1 83 ? 9.303 3.315 7.570 1.00 83.25 83 GLU A N 1
ATOM 620 C CA . GLU A 1 83 ? 9.452 3.143 9.014 1.00 83.25 83 GLU A CA 1
ATOM 621 C C . GLU A 1 83 ? 8.886 4.375 9.741 1.00 83.25 83 GLU A C 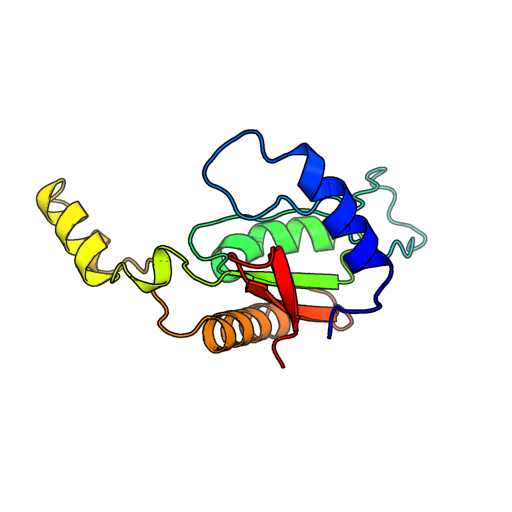1
ATOM 623 O O . GLU A 1 83 ? 8.751 5.443 9.142 1.00 83.25 83 GLU A O 1
ATOM 628 N N . ASP A 1 84 ? 8.511 4.226 11.013 1.00 83.62 84 ASP A N 1
ATOM 629 C CA . ASP A 1 84 ? 7.863 5.294 11.793 1.00 83.62 84 ASP A CA 1
ATOM 630 C C . ASP A 1 84 ? 6.549 5.810 11.157 1.00 83.62 84 ASP A C 1
ATOM 632 O O . ASP A 1 84 ? 6.228 6.998 11.146 1.00 83.62 84 ASP A O 1
ATOM 636 N N . CYS A 1 85 ? 5.768 4.906 10.553 1.00 84.19 85 CYS A N 1
ATOM 637 C CA . CYS A 1 85 ? 4.473 5.261 9.981 1.00 84.19 85 CYS A CA 1
ATOM 638 C C . CYS A 1 85 ? 3.408 5.407 11.072 1.00 84.19 85 CYS A C 1
ATOM 640 O O . CYS A 1 85 ? 3.265 4.541 11.929 1.00 84.19 85 CYS A O 1
ATOM 642 N N . GLY A 1 86 ? 2.576 6.452 10.994 1.00 83.38 86 GLY A N 1
ATOM 643 C CA . GLY A 1 86 ? 1.470 6.654 11.940 1.00 83.38 86 GLY A CA 1
ATOM 644 C C . GLY A 1 86 ? 0.504 5.462 12.019 1.00 83.38 86 GLY A C 1
ATOM 645 O O . GLY A 1 86 ? -0.003 5.152 13.095 1.00 83.38 86 GLY A O 1
ATOM 646 N N . MET A 1 87 ? 0.323 4.736 10.910 1.00 87.69 87 MET A N 1
ATOM 647 C CA . MET A 1 87 ? -0.500 3.519 10.851 1.00 87.69 87 MET A CA 1
ATOM 648 C C . MET A 1 87 ? 0.110 2.319 11.595 1.00 87.69 87 MET A C 1
ATOM 650 O O . MET A 1 87 ? -0.564 1.306 11.761 1.00 87.69 87 MET A O 1
ATOM 654 N N . MET A 1 88 ? 1.350 2.433 12.085 1.00 88.88 88 MET A N 1
ATOM 655 C CA . MET A 1 88 ? 1.961 1.439 12.973 1.00 88.88 88 MET A CA 1
ATOM 656 C C . MET A 1 88 ? 1.594 1.619 14.442 1.00 88.88 88 MET A C 1
ATOM 658 O O . MET A 1 88 ? 1.675 0.674 15.222 1.00 88.88 88 MET A O 1
ATOM 662 N N . PHE A 1 89 ? 1.195 2.830 14.829 1.00 85.81 89 PHE A N 1
ATOM 663 C CA . PHE A 1 89 ? 0.973 3.193 16.231 1.00 85.81 89 PHE A CA 1
ATOM 664 C C . PHE A 1 89 ? -0.497 3.466 16.552 1.00 85.81 89 PHE A C 1
ATOM 666 O O . PHE A 1 89 ? -0.872 3.600 17.720 1.00 85.81 89 PHE A O 1
ATOM 673 N N . ILE A 1 90 ? -1.336 3.592 15.525 1.00 86.31 90 ILE A N 1
ATOM 674 C CA . ILE A 1 90 ? -2.751 3.911 15.667 1.00 86.31 90 ILE A CA 1
ATOM 675 C C . ILE A 1 90 ? -3.559 2.683 15.296 1.00 86.31 90 ILE A C 1
ATOM 677 O O . ILE A 1 90 ? -3.641 2.319 14.126 1.00 86.31 90 ILE A O 1
ATOM 681 N N . ALA A 1 91 ? -4.185 2.094 16.312 1.00 92.88 91 ALA A N 1
ATOM 682 C CA . ALA A 1 91 ? -5.043 0.954 16.092 1.00 92.88 91 ALA A CA 1
ATOM 683 C C . ALA A 1 91 ? -6.367 1.348 15.417 1.00 92.88 91 ALA A C 1
ATOM 685 O O . ALA A 1 91 ? -6.949 2.387 15.751 1.00 92.88 91 ALA A O 1
ATOM 686 N N . ASP A 1 92 ? -6.905 0.483 14.560 1.00 95.19 92 ASP A N 1
ATOM 687 C CA . ASP A 1 92 ? -8.217 0.640 13.922 1.00 95.19 92 ASP A CA 1
ATOM 688 C C . ASP A 1 92 ? -9.300 0.877 14.991 1.00 95.19 92 ASP A C 1
ATOM 690 O O . ASP A 1 92 ? -10.137 1.769 14.857 1.00 95.19 92 ASP A O 1
ATOM 694 N N . SER A 1 93 ? -9.242 0.141 16.107 1.00 96.44 93 SER A N 1
ATOM 695 C CA . SER A 1 93 ? -10.169 0.290 17.241 1.00 96.44 93 SER A CA 1
ATOM 696 C C . SER A 1 93 ? -10.122 1.681 17.881 1.00 96.44 93 SER A C 1
ATOM 698 O O . SER A 1 93 ? -11.153 2.206 18.303 1.00 96.44 93 SER A O 1
ATOM 700 N N . LYS A 1 94 ? -8.945 2.317 17.914 1.00 95.06 94 LYS A N 1
ATOM 701 C CA . LYS A 1 94 ? -8.782 3.680 18.427 1.00 95.06 94 LYS A CA 1
ATOM 702 C C . LYS A 1 94 ? -9.437 4.691 17.490 1.00 95.06 94 LYS A C 1
ATOM 704 O O . LYS A 1 94 ? -10.142 5.575 17.972 1.00 95.06 94 LYS A O 1
ATOM 709 N N . VAL A 1 95 ? -9.255 4.543 16.175 1.00 95.50 95 VAL A N 1
ATOM 710 C CA . VAL A 1 95 ? -9.918 5.400 15.176 1.00 95.50 95 VAL A CA 1
ATOM 711 C C . VAL A 1 95 ? -11.434 5.250 15.272 1.00 95.50 95 VAL A C 1
ATOM 713 O O . VAL A 1 95 ? -12.136 6.255 15.364 1.00 95.50 95 VAL A O 1
ATOM 716 N N . LYS A 1 96 ? -11.934 4.010 15.346 1.00 97.38 96 LYS A N 1
ATOM 717 C CA . LYS A 1 96 ? -13.365 3.720 15.517 1.00 97.38 96 LYS A CA 1
ATOM 718 C C . LYS A 1 96 ? -13.934 4.387 16.759 1.00 97.38 96 LYS A C 1
ATOM 720 O O . LYS A 1 96 ? -14.904 5.126 16.650 1.00 97.38 96 LYS A O 1
ATOM 725 N N . LYS A 1 97 ? -13.282 4.226 17.913 1.00 97.38 97 LYS A N 1
ATOM 726 C CA . LYS A 1 97 ? -13.715 4.861 19.162 1.00 97.38 97 LYS A CA 1
ATOM 727 C C . LYS A 1 97 ? -13.800 6.387 19.035 1.00 97.38 97 LYS A C 1
ATOM 729 O O . LYS A 1 97 ? -14.802 6.975 19.422 1.00 97.38 97 LYS A O 1
ATOM 734 N N . MET A 1 98 ? -12.785 7.023 18.447 1.00 96.25 98 MET A N 1
ATOM 735 C CA . MET A 1 98 ? -12.782 8.477 18.235 1.00 96.25 98 MET A CA 1
ATOM 736 C C . MET A 1 98 ? -13.892 8.943 17.279 1.00 96.25 98 MET A C 1
ATOM 738 O O . MET A 1 98 ? -14.394 10.058 17.418 1.00 96.25 98 MET A O 1
ATOM 742 N N . LEU A 1 99 ? -14.261 8.124 16.291 1.00 97.31 99 LEU A N 1
ATOM 743 C CA . LEU A 1 99 ? -15.383 8.407 15.398 1.00 97.31 99 LEU A CA 1
ATOM 744 C C . LEU A 1 99 ? -16.725 8.210 16.108 1.00 97.31 99 LEU A C 1
ATOM 746 O O . LEU A 1 99 ? -17.584 9.077 15.989 1.00 97.31 99 LEU A O 1
ATOM 750 N N . GLU A 1 100 ? -16.885 7.135 16.883 1.00 97.31 100 GLU A N 1
ATOM 751 C CA . GLU A 1 100 ? -18.100 6.855 17.659 1.00 97.31 100 GLU A CA 1
ATOM 752 C C . GLU A 1 100 ? -18.374 7.952 18.693 1.00 97.31 100 GLU A C 1
ATOM 754 O O . GLU A 1 100 ? -19.515 8.373 18.840 1.00 97.31 100 GLU A O 1
ATOM 759 N N . GLU A 1 101 ? -17.342 8.482 19.356 1.00 97.38 101 GLU A N 1
ATOM 760 C CA . GLU A 1 101 ? -17.474 9.615 20.285 1.00 97.38 101 GLU A CA 1
ATOM 761 C C . GLU A 1 101 ? -18.004 10.884 19.592 1.00 97.38 101 GLU A C 1
ATOM 763 O O . GLU A 1 101 ? -18.742 11.660 20.197 1.00 97.38 101 GLU A O 1
ATOM 768 N N . ARG A 1 102 ? -17.653 11.100 18.317 1.00 97.12 102 ARG A N 1
ATOM 769 C CA . ARG A 1 102 ? -18.103 12.258 17.520 1.00 97.12 102 ARG A CA 1
ATOM 770 C C . ARG A 1 102 ? -19.461 12.031 16.867 1.00 97.12 102 ARG A C 1
ATOM 772 O O . ARG A 1 102 ? -20.198 12.993 16.665 1.00 97.12 102 ARG A O 1
ATOM 779 N N . ARG A 1 103 ? -19.746 10.789 16.471 1.00 96.81 103 ARG A N 1
ATOM 780 C CA . ARG A 1 103 ? -20.921 10.365 15.697 1.00 96.81 103 ARG A CA 1
ATOM 781 C C . ARG A 1 103 ? -21.486 9.045 16.236 1.00 96.81 103 ARG A C 1
ATOM 783 O O . ARG A 1 103 ? -21.396 8.020 15.554 1.00 96.81 103 ARG A O 1
ATOM 790 N N . PRO A 1 104 ? -22.093 9.046 17.440 1.00 96.31 104 PRO A N 1
ATOM 791 C CA . PRO A 1 104 ? -22.665 7.831 18.024 1.00 96.31 104 PRO A CA 1
ATOM 792 C C . PRO A 1 104 ? -23.775 7.217 17.160 1.00 96.31 104 PRO A C 1
ATOM 794 O O . PRO A 1 104 ? -24.002 6.010 17.200 1.00 96.31 104 PRO A O 1
ATOM 797 N N . ASP A 1 105 ? -24.445 8.046 16.354 1.00 97.94 105 ASP A N 1
ATOM 798 C CA . ASP A 1 105 ? -25.488 7.663 15.402 1.00 97.94 105 ASP A CA 1
ATOM 799 C C . ASP A 1 105 ? -24.982 6.757 14.267 1.00 97.94 105 ASP A C 1
ATOM 801 O O . ASP A 1 105 ? -25.765 6.007 13.691 1.00 97.94 105 ASP A O 1
ATOM 805 N N . LEU A 1 106 ? -23.675 6.771 13.979 1.00 97.62 106 LEU A N 1
ATOM 806 C CA . LEU A 1 106 ? -23.056 6.007 12.889 1.00 97.62 106 LEU A CA 1
ATOM 807 C C . LEU A 1 106 ? -22.322 4.742 13.360 1.00 97.62 106 LEU A C 1
ATOM 809 O O . LEU A 1 106 ? -21.549 4.160 12.602 1.00 97.62 106 LEU A O 1
ATOM 813 N N . ARG A 1 107 ? -22.546 4.287 14.598 1.00 95.81 107 ARG A N 1
ATOM 814 C CA . ARG A 1 107 ? -21.779 3.189 15.214 1.00 95.81 107 ARG A CA 1
ATOM 815 C C . ARG A 1 107 ? -21.677 1.927 14.351 1.00 95.81 107 ARG A C 1
ATOM 817 O O . ARG A 1 107 ? -20.597 1.364 14.216 1.00 95.81 107 ARG A O 1
ATOM 824 N N . GLN A 1 108 ? -22.784 1.494 13.748 1.00 96.44 108 GLN A N 1
ATOM 825 C CA . GLN A 1 108 ? -22.801 0.291 12.909 1.00 96.44 108 GLN A CA 1
ATOM 826 C C . GLN A 1 108 ? -21.963 0.457 11.631 1.00 96.44 108 GLN A C 1
ATOM 828 O O . GLN A 1 108 ? -21.310 -0.489 11.196 1.00 96.44 108 GLN A O 1
ATOM 833 N N . GLU A 1 109 ? -21.957 1.653 11.039 1.00 97.25 109 GLU A N 1
ATOM 834 C CA . GLU A 1 109 ? -21.127 1.958 9.872 1.00 97.25 109 GLU A CA 1
ATOM 835 C C . GLU A 1 109 ? -19.643 1.988 10.260 1.00 97.25 109 GLU A C 1
ATOM 837 O O . GLU A 1 109 ? -18.819 1.359 9.598 1.00 97.25 109 GLU A O 1
ATOM 842 N N . ILE A 1 110 ? -19.319 2.654 11.375 1.00 97.69 110 ILE A N 1
ATOM 843 C CA . ILE A 1 110 ? -17.954 2.786 11.901 1.00 97.69 110 ILE A CA 1
ATOM 844 C C . ILE A 1 110 ? -17.345 1.414 12.224 1.00 97.69 110 ILE A C 1
ATOM 846 O O . ILE A 1 110 ? -16.177 1.170 11.905 1.00 97.69 110 ILE A O 1
ATOM 850 N N . ASP A 1 111 ? -18.121 0.490 12.797 1.00 95.50 111 ASP A N 1
ATOM 851 C CA . ASP A 1 111 ? -17.641 -0.861 13.108 1.00 95.50 111 ASP A CA 1
ATOM 852 C C . ASP A 1 111 ? -17.237 -1.646 11.847 1.00 95.50 111 ASP A C 1
ATOM 854 O O . ASP A 1 111 ? -16.242 -2.376 11.848 1.00 95.50 111 ASP A O 1
ATOM 858 N N . GLY A 1 112 ? -17.930 -1.417 10.728 1.00 96.00 112 GLY A N 1
ATOM 859 C CA . GLY A 1 112 ? -17.599 -2.008 9.430 1.00 96.00 112 GLY A CA 1
ATOM 860 C C . GLY A 1 112 ? -16.341 -1.434 8.766 1.00 96.00 112 GLY A C 1
ATOM 861 O O . GLY A 1 112 ? -15.800 -2.053 7.843 1.00 96.00 112 GLY A O 1
ATOM 862 N N . MET A 1 113 ? -15.846 -0.276 9.218 1.00 96.00 113 MET A N 1
ATOM 863 C CA . MET A 1 113 ? -14.682 0.380 8.620 1.00 96.00 113 MET A CA 1
ATOM 864 C C . MET A 1 113 ? -13.378 -0.362 8.938 1.00 96.00 113 MET A C 1
ATOM 866 O O . MET A 1 113 ? -13.215 -0.988 9.990 1.00 96.00 113 MET A O 1
ATOM 870 N N . LYS A 1 114 ? -12.424 -0.273 8.010 1.00 94.62 114 LYS A N 1
ATOM 871 C CA . LYS A 1 114 ? -11.045 -0.748 8.171 1.00 94.62 114 LYS A CA 1
ATOM 872 C C . LYS A 1 114 ? -10.111 0.383 7.775 1.00 94.62 114 LYS A C 1
ATOM 874 O O . LYS A 1 114 ? -10.278 0.930 6.687 1.00 94.62 114 LYS A O 1
ATOM 879 N N . PHE A 1 115 ? -9.159 0.715 8.637 1.00 94.31 115 PHE A N 1
ATOM 880 C CA . PHE A 1 115 ? -8.252 1.850 8.447 1.00 94.31 115 PHE A CA 1
ATOM 881 C C . PHE A 1 115 ? -6.835 1.418 8.078 1.00 94.31 115 PHE A C 1
ATOM 883 O O . PHE A 1 115 ? -6.077 2.227 7.552 1.00 94.31 115 PHE A O 1
ATOM 890 N N . GLY A 1 116 ? -6.507 0.138 8.257 1.00 93.06 116 GLY A N 1
ATOM 891 C CA . GLY A 1 116 ? -5.269 -0.438 7.743 1.00 93.06 116 GLY A CA 1
ATOM 892 C C . GLY A 1 116 ? -4.089 -0.267 8.693 1.00 93.06 116 GLY A C 1
ATOM 893 O O . GLY A 1 116 ? -2.986 0.038 8.246 1.00 93.06 116 GLY A O 1
ATOM 894 N N . GLU A 1 117 ? -4.296 -0.460 9.995 1.00 94.62 117 GLU A N 1
ATOM 895 C CA . GLU A 1 117 ? -3.185 -0.661 10.932 1.00 94.62 117 GLU A CA 1
ATOM 896 C C . GLU A 1 117 ? -2.245 -1.807 10.483 1.00 94.62 117 GLU A C 1
ATOM 898 O O . GLU A 1 117 ? -2.679 -2.800 9.886 1.00 94.62 117 GLU A O 1
ATOM 903 N N . PHE A 1 118 ? -0.949 -1.692 10.780 1.00 95.25 118 PHE A N 1
ATOM 904 C CA . PHE A 1 118 ? 0.030 -2.770 10.579 1.00 95.25 118 PHE A CA 1
ATOM 905 C C . PHE A 1 118 ? 1.198 -2.650 11.560 1.00 95.25 118 PHE A C 1
ATOM 907 O O . PHE A 1 118 ? 1.642 -1.555 11.860 1.00 95.25 118 PHE A O 1
ATOM 914 N N . SER A 1 119 ? 1.759 -3.760 12.040 1.00 94.75 119 SER A N 1
ATOM 915 C CA . SER A 1 119 ? 2.860 -3.736 13.023 1.00 94.75 119 SER A CA 1
ATOM 916 C C . SER A 1 119 ? 4.254 -3.883 12.406 1.00 94.75 119 SER A C 1
ATOM 918 O O . SER A 1 119 ? 5.253 -3.561 13.048 1.00 94.75 119 SER A O 1
ATOM 920 N N . ASN A 1 120 ? 4.341 -4.362 11.164 1.00 96.19 120 ASN A N 1
ATOM 921 C CA . ASN A 1 120 ? 5.597 -4.615 10.470 1.00 96.19 120 ASN A CA 1
ATOM 922 C C . ASN A 1 120 ? 5.537 -4.061 9.041 1.00 96.19 120 ASN A C 1
ATOM 924 O O . ASN A 1 120 ? 4.689 -4.458 8.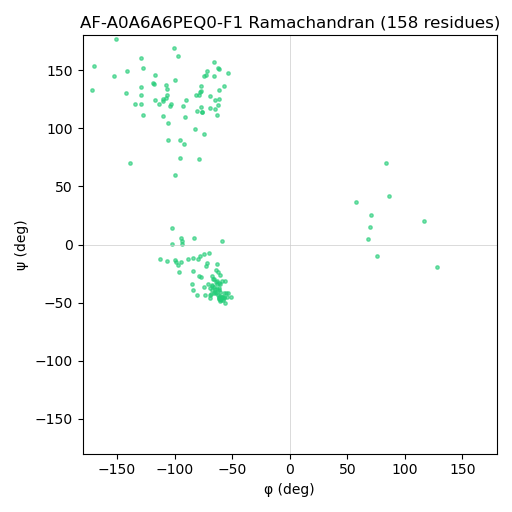242 1.00 96.19 120 ASN A O 1
ATOM 928 N N . VAL A 1 121 ? 6.455 -3.143 8.727 1.00 93.31 121 VAL A N 1
ATOM 929 C CA . VAL A 1 121 ? 6.524 -2.465 7.423 1.00 93.31 121 VAL A CA 1
ATOM 930 C C . VAL A 1 121 ? 6.761 -3.462 6.290 1.00 93.31 121 VAL A C 1
ATOM 932 O O . VAL A 1 121 ? 6.068 -3.416 5.280 1.00 93.31 121 VAL A O 1
ATOM 935 N N . ASP A 1 122 ? 7.705 -4.390 6.452 1.00 96.38 122 ASP A N 1
ATOM 936 C CA . ASP A 1 122 ? 8.040 -5.363 5.412 1.00 96.38 122 ASP A CA 1
ATOM 937 C C . ASP A 1 122 ? 6.857 -6.307 5.130 1.00 96.38 122 ASP A C 1
ATOM 939 O O . ASP A 1 122 ? 6.572 -6.621 3.976 1.00 96.38 122 ASP A O 1
ATOM 943 N N . GLU A 1 123 ? 6.143 -6.758 6.164 1.00 97.38 123 GLU A N 1
ATOM 944 C CA . GLU A 1 123 ? 4.932 -7.573 5.992 1.00 97.38 123 GLU A CA 1
ATOM 945 C C . GLU A 1 123 ? 3.803 -6.793 5.314 1.00 97.38 123 GLU A C 1
ATOM 947 O O . GLU A 1 123 ? 3.145 -7.328 4.420 1.00 97.38 123 GLU A O 1
ATOM 952 N N . SER A 1 124 ? 3.614 -5.526 5.692 1.00 96.38 124 SER A N 1
ATOM 953 C CA . SER A 1 124 ? 2.627 -4.633 5.079 1.00 96.38 124 SER A CA 1
ATOM 954 C C . SER A 1 124 ? 2.908 -4.437 3.584 1.00 96.38 124 SER A C 1
ATOM 956 O O . SER A 1 124 ? 2.029 -4.664 2.750 1.00 96.38 124 SER A O 1
ATOM 958 N N . VAL A 1 125 ? 4.167 -4.162 3.222 1.00 95.94 125 VAL A N 1
ATOM 959 C CA . VAL A 1 125 ? 4.607 -4.055 1.823 1.00 95.94 125 VAL A CA 1
ATOM 960 C C . VAL A 1 125 ? 4.354 -5.357 1.068 1.00 95.94 125 VAL A C 1
ATOM 962 O O . VAL A 1 125 ? 3.783 -5.319 -0.019 1.00 95.94 125 VAL A O 1
ATOM 965 N N . ARG A 1 126 ? 4.734 -6.521 1.619 1.00 98.19 126 ARG A N 1
ATOM 966 C CA . ARG A 1 126 ? 4.489 -7.821 0.962 1.00 98.19 126 ARG A CA 1
ATOM 967 C C . ARG A 1 126 ? 3.008 -8.054 0.704 1.00 98.19 126 ARG A C 1
ATOM 969 O O . ARG A 1 126 ? 2.641 -8.471 -0.389 1.00 98.19 126 ARG A O 1
ATOM 976 N N . LYS A 1 127 ? 2.159 -7.772 1.691 1.00 97.12 127 LYS A N 1
ATOM 977 C CA . LYS A 1 127 ? 0.709 -7.934 1.566 1.00 97.12 127 LYS A CA 1
ATOM 978 C C . LYS A 1 127 ? 0.156 -7.085 0.426 1.00 97.12 127 LYS A C 1
ATOM 980 O O . LYS A 1 127 ? -0.606 -7.589 -0.394 1.00 97.12 127 LYS A O 1
ATOM 985 N N . ASP A 1 128 ? 0.586 -5.835 0.333 1.00 96.81 128 ASP A N 1
ATOM 986 C CA . ASP A 1 128 ? 0.194 -4.946 -0.756 1.00 96.81 128 ASP A CA 1
ATOM 987 C C . ASP A 1 128 ? 0.760 -5.381 -2.112 1.00 96.81 128 ASP A C 1
ATOM 989 O O . ASP A 1 128 ? 0.073 -5.278 -3.131 1.00 96.81 128 ASP A O 1
ATOM 993 N N . MET A 1 129 ? 1.978 -5.930 -2.147 1.00 96.25 129 MET A N 1
ATOM 994 C CA . MET A 1 129 ? 2.530 -6.519 -3.368 1.00 96.25 129 MET A CA 1
ATOM 995 C C . MET A 1 129 ? 1.656 -7.668 -3.862 1.00 96.25 129 MET A C 1
ATOM 997 O O . MET A 1 129 ? 1.369 -7.732 -5.055 1.00 96.25 129 MET A O 1
ATOM 1001 N N . GLU A 1 130 ? 1.205 -8.549 -2.970 1.00 96.38 130 GLU A N 1
ATOM 1002 C CA . GLU A 1 130 ? 0.298 -9.640 -3.330 1.00 96.38 130 GLU A CA 1
ATOM 1003 C C . GLU A 1 130 ? -1.067 -9.127 -3.800 1.00 96.38 130 GLU A C 1
ATOM 1005 O O . GLU A 1 130 ? -1.597 -9.639 -4.784 1.00 96.38 130 GLU A O 1
ATOM 1010 N N . VAL A 1 131 ? -1.602 -8.064 -3.187 1.00 95.25 131 VAL A N 1
ATOM 1011 C CA . VAL A 1 131 ? -2.836 -7.409 -3.656 1.00 95.25 131 VAL A CA 1
ATOM 1012 C C . VAL A 1 131 ? -2.689 -6.927 -5.100 1.00 95.25 131 VAL A C 1
ATOM 1014 O O . VAL A 1 131 ? -3.561 -7.205 -5.920 1.00 95.25 131 VAL A O 1
ATOM 1017 N N . VAL A 1 132 ? -1.590 -6.242 -5.433 1.00 93.94 132 VAL A N 1
ATOM 1018 C CA . VAL A 1 132 ? -1.354 -5.744 -6.799 1.00 93.94 132 VAL A CA 1
ATOM 1019 C C . VAL A 1 132 ? -1.117 -6.893 -7.781 1.00 93.94 132 VAL A C 1
ATOM 1021 O O . VAL A 1 132 ? -1.673 -6.869 -8.876 1.00 93.94 132 VAL A O 1
ATOM 1024 N N . LYS A 1 133 ? -0.337 -7.917 -7.409 1.00 93.69 133 LYS A N 1
ATOM 1025 C CA . LYS A 1 133 ? -0.079 -9.090 -8.268 1.00 93.69 133 LYS A CA 1
ATOM 1026 C C . LYS A 1 133 ? -1.348 -9.893 -8.561 1.00 93.69 133 LYS A C 1
ATOM 1028 O O . LYS A 1 133 ? -1.506 -10.397 -9.668 1.00 93.69 133 LYS A O 1
ATOM 1033 N N . ALA A 1 134 ? -2.238 -10.024 -7.577 1.00 94.25 134 ALA A N 1
ATOM 1034 C CA . ALA A 1 134 ? -3.504 -10.737 -7.721 1.00 94.25 134 ALA A CA 1
ATOM 1035 C C . ALA A 1 134 ? -4.574 -9.919 -8.463 1.00 94.25 134 ALA A C 1
ATOM 1037 O O . ALA A 1 134 ? -5.633 -10.452 -8.796 1.00 94.25 134 ALA A O 1
ATOM 1038 N N . PHE A 1 135 ? -4.333 -8.628 -8.707 1.00 92.00 135 PHE A N 1
ATOM 1039 C CA . PHE A 1 135 ? -5.324 -7.737 -9.287 1.00 92.00 135 PHE A CA 1
ATOM 1040 C C . PHE A 1 135 ? -5.468 -7.971 -10.805 1.00 92.00 135 PHE A C 1
ATOM 1042 O O . PHE A 1 135 ? -4.547 -7.674 -11.568 1.00 92.00 135 PHE A O 1
ATOM 1049 N N . PRO A 1 136 ? -6.627 -8.460 -11.289 1.00 91.69 136 PRO A N 1
ATOM 1050 C CA . PRO A 1 136 ? -6.762 -8.990 -12.651 1.00 91.69 136 PRO A CA 1
ATOM 1051 C C . PRO A 1 136 ? -6.795 -7.920 -13.751 1.00 91.69 136 PRO A C 1
ATOM 1053 O O . PRO A 1 136 ? -6.800 -8.255 -14.932 1.00 91.69 136 PRO A O 1
ATOM 1056 N N . HIS A 1 137 ? -6.861 -6.640 -13.381 1.00 90.19 137 HIS A N 1
ATOM 1057 C CA . HIS A 1 137 ? -7.012 -5.526 -14.318 1.00 90.19 137 HIS A CA 1
ATOM 1058 C C . HIS A 1 137 ? -5.680 -4.895 -14.749 1.00 90.19 137 HIS A C 1
ATOM 1060 O O . HIS A 1 137 ? -5.685 -3.948 -15.532 1.00 90.19 137 HIS A O 1
ATOM 1066 N N . LEU A 1 138 ? -4.551 -5.405 -14.251 1.00 86.19 138 LEU A N 1
ATOM 1067 C CA . LEU A 1 138 ? -3.217 -5.043 -14.731 1.00 86.19 138 LEU A CA 1
ATOM 1068 C C . LEU A 1 138 ? -2.711 -6.065 -15.749 1.00 86.19 138 LEU A C 1
ATOM 1070 O O . LEU A 1 138 ? -3.210 -7.189 -15.842 1.00 86.19 138 LEU A O 1
AT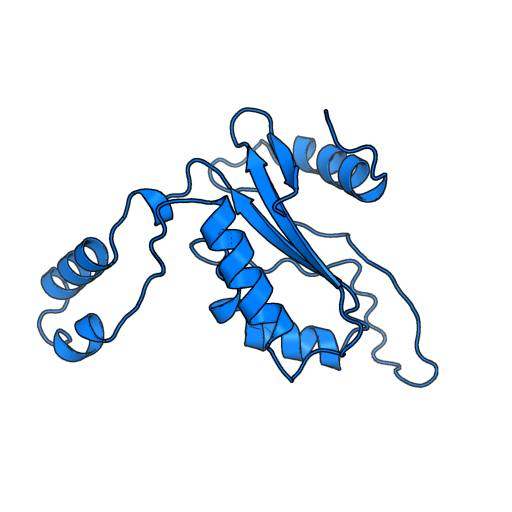OM 1074 N N . ARG A 1 139 ? -1.703 -5.675 -16.532 1.00 86.75 139 ARG A N 1
ATOM 1075 C CA . ARG A 1 139 ? -1.074 -6.590 -17.484 1.00 86.75 139 ARG A CA 1
ATOM 1076 C C . ARG A 1 139 ? -0.366 -7.711 -16.721 1.00 86.75 139 ARG A C 1
ATOM 1078 O O . ARG A 1 139 ? 0.232 -7.492 -15.671 1.00 86.75 139 ARG A O 1
ATOM 1085 N N . LYS A 1 140 ? -0.368 -8.920 -17.287 1.00 86.69 140 LYS A N 1
ATOM 1086 C CA . LYS A 1 140 ? 0.292 -10.090 -16.674 1.00 86.69 140 LYS A CA 1
ATOM 1087 C C . LYS A 1 140 ? 1.809 -9.923 -16.526 1.00 86.69 140 LYS A C 1
ATOM 1089 O O . LYS A 1 140 ? 2.414 -10.601 -15.706 1.00 86.69 140 LYS A O 1
ATOM 1094 N N . ASP A 1 141 ? 2.415 -9.060 -17.340 1.00 87.12 141 ASP A N 1
ATOM 1095 C CA . ASP A 1 141 ? 3.842 -8.739 -17.322 1.00 87.12 141 ASP A CA 1
ATOM 1096 C C . ASP A 1 141 ? 4.183 -7.512 -16.456 1.00 87.12 141 ASP A C 1
ATOM 1098 O O . ASP A 1 141 ? 5.356 -7.136 -16.384 1.00 87.12 141 ASP A O 1
ATOM 1102 N N . THR A 1 142 ? 3.201 -6.904 -15.772 1.00 87.88 142 THR A N 1
ATOM 1103 C CA . THR A 1 142 ? 3.446 -5.788 -14.854 1.00 87.88 142 THR A CA 1
ATOM 1104 C C . THR A 1 142 ? 4.341 -6.244 -13.698 1.00 87.88 142 THR A C 1
ATOM 1106 O O . THR A 1 142 ? 4.005 -7.139 -12.921 1.00 87.88 142 THR A O 1
ATOM 1109 N N . LYS A 1 143 ? 5.502 -5.602 -13.555 1.00 91.50 143 LYS A N 1
ATOM 1110 C CA . LYS A 1 143 ? 6.455 -5.860 -12.472 1.00 91.50 143 LYS A CA 1
ATOM 1111 C C . LYS A 1 143 ? 5.968 -5.200 -11.190 1.00 91.50 143 LYS A C 1
ATOM 1113 O O . LYS A 1 143 ? 5.667 -4.011 -11.187 1.00 91.50 143 LYS A O 1
ATOM 1118 N N . VAL A 1 144 ? 5.973 -5.941 -10.087 1.00 93.56 144 VAL A N 1
ATOM 1119 C CA . VAL A 1 144 ? 5.630 -5.412 -8.760 1.00 93.56 144 VAL A CA 1
ATOM 1120 C C . VAL A 1 144 ? 6.868 -5.435 -7.873 1.00 93.56 144 VAL A C 1
ATOM 1122 O O . VAL A 1 144 ? 7.466 -6.492 -7.660 1.00 93.56 144 VAL A O 1
ATOM 1125 N N . LEU A 1 145 ? 7.268 -4.268 -7.373 1.00 92.38 145 LEU A N 1
ATOM 1126 C CA . LEU A 1 145 ? 8.451 -4.081 -6.531 1.00 92.38 145 LEU A CA 1
ATOM 1127 C C . LEU A 1 145 ? 8.040 -3.528 -5.164 1.00 92.38 145 LEU A C 1
ATOM 1129 O O . LEU A 1 145 ? 7.210 -2.629 -5.104 1.00 92.38 145 LEU A O 1
ATOM 1133 N N . GLY A 1 146 ? 8.643 -4.027 -4.085 1.00 91.50 146 GLY A N 1
ATOM 1134 C CA . GLY A 1 146 ? 8.385 -3.564 -2.719 1.00 91.50 146 GLY A CA 1
ATOM 1135 C C . GLY A 1 146 ? 9.621 -2.971 -2.059 1.00 91.50 146 GLY A C 1
ATOM 1136 O O . GLY A 1 146 ? 10.721 -3.525 -2.172 1.00 91.50 146 GLY A O 1
ATOM 1137 N N . TYR A 1 147 ? 9.440 -1.861 -1.349 1.00 91.38 147 TYR A N 1
ATOM 1138 C CA . TYR A 1 147 ? 10.493 -1.188 -0.598 1.00 91.38 147 TYR A CA 1
ATOM 1139 C C . TYR A 1 147 ? 9.982 -0.647 0.737 1.00 91.38 147 TYR A C 1
ATOM 1141 O O . TYR A 1 147 ? 8.834 -0.224 0.855 1.00 91.38 147 TYR A O 1
ATOM 1149 N N . SER A 1 148 ? 10.877 -0.602 1.719 1.00 88.00 148 SER A N 1
ATOM 1150 C CA . SER A 1 148 ? 10.718 0.184 2.936 1.00 88.00 148 SER A CA 1
ATOM 1151 C C . SER A 1 148 ? 11.646 1.400 2.873 1.00 88.00 148 SER A C 1
ATOM 1153 O O . SER A 1 148 ? 12.816 1.286 2.498 1.00 88.00 148 SER A O 1
ATOM 1155 N N . LEU A 1 149 ? 11.127 2.577 3.207 1.00 81.06 149 LEU A N 1
ATOM 1156 C CA . LEU A 1 149 ? 11.905 3.800 3.371 1.00 81.06 149 LEU A CA 1
ATOM 1157 C C . LEU A 1 149 ? 12.311 3.953 4.838 1.00 81.06 149 LEU A C 1
ATOM 1159 O O . LEU A 1 149 ? 11.458 4.067 5.717 1.00 81.06 149 LEU A O 1
ATOM 1163 N N . ASP A 1 150 ? 13.615 3.978 5.083 1.00 81.06 150 ASP A N 1
ATOM 1164 C CA . ASP A 1 150 ? 14.181 4.355 6.375 1.00 81.06 150 ASP A CA 1
ATOM 1165 C C . ASP A 1 150 ? 14.099 5.883 6.517 1.00 81.06 150 ASP A C 1
ATOM 1167 O O . ASP A 1 150 ? 14.743 6.620 5.764 1.00 81.06 150 ASP A O 1
ATOM 1171 N N . MET A 1 151 ? 13.295 6.356 7.471 1.00 81.25 151 MET A N 1
ATOM 1172 C CA . MET A 1 151 ? 13.067 7.787 7.711 1.00 81.25 151 MET A CA 1
ATOM 1173 C C . MET A 1 151 ? 14.265 8.494 8.358 1.00 81.25 151 MET A C 1
ATOM 1175 O O . MET A 1 151 ? 14.372 9.713 8.264 1.00 81.25 151 MET A O 1
ATOM 1179 N N . THR A 1 152 ? 15.187 7.748 8.972 1.00 78.75 152 THR A N 1
ATOM 1180 C CA . THR A 1 152 ? 16.411 8.300 9.568 1.00 78.75 152 THR A CA 1
ATOM 1181 C C . THR A 1 152 ? 17.466 8.548 8.497 1.00 78.75 152 THR A C 1
ATOM 1183 O O . THR A 1 152 ? 18.136 9.579 8.497 1.00 78.75 152 THR A O 1
ATOM 1186 N N . THR A 1 153 ? 17.642 7.596 7.576 1.00 79.69 153 THR A N 1
ATOM 1187 C CA . THR A 1 153 ? 18.707 7.663 6.562 1.00 79.69 153 THR A CA 1
ATOM 1188 C C . THR A 1 153 ? 18.239 8.145 5.191 1.00 79.69 153 THR A C 1
ATOM 1190 O O . THR A 1 153 ? 19.078 8.449 4.339 1.00 79.69 153 THR A O 1
ATOM 1193 N N . GLY A 1 154 ? 16.926 8.186 4.951 1.00 76.19 154 GLY A N 1
ATOM 1194 C CA . GLY A 1 154 ? 16.319 8.519 3.661 1.00 76.19 154 GLY A CA 1
ATOM 1195 C C . GLY A 1 154 ? 16.532 7.452 2.581 1.00 76.19 154 GLY A C 1
ATOM 1196 O O . GLY A 1 154 ? 16.366 7.733 1.393 1.00 76.19 154 GLY A O 1
ATOM 1197 N N . LYS A 1 155 ? 16.953 6.234 2.950 1.00 78.69 155 LYS A N 1
ATOM 1198 C CA . LYS A 1 155 ? 17.309 5.171 1.997 1.00 78.69 155 LYS A CA 1
ATOM 1199 C C . LYS A 1 155 ? 16.181 4.161 1.830 1.00 78.69 155 LYS A C 1
ATOM 1201 O O . LYS A 1 155 ? 15.558 3.734 2.797 1.00 78.69 155 LYS A O 1
ATOM 1206 N N . LEU A 1 156 ? 15.991 3.709 0.591 1.00 80.00 156 LEU A N 1
ATOM 1207 C CA . LEU A 1 156 ? 15.114 2.583 0.279 1.00 80.00 156 LEU A CA 1
ATOM 1208 C C . LEU A 1 156 ? 15.833 1.252 0.522 1.00 80.00 156 LEU A C 1
ATOM 1210 O O . LEU A 1 156 ? 16.917 1.004 -0.018 1.00 80.00 156 LEU A O 1
ATOM 1214 N N . ARG A 1 157 ? 15.188 0.365 1.277 1.00 89.19 157 ARG A N 1
ATOM 1215 C CA . ARG A 1 157 ? 15.552 -1.044 1.433 1.00 89.19 157 ARG A CA 1
ATOM 1216 C C . ARG A 1 157 ? 14.545 -1.887 0.663 1.00 89.19 157 ARG A C 1
ATOM 1218 O O . ARG A 1 157 ? 13.342 -1.728 0.819 1.00 89.19 157 ARG A O 1
ATOM 1225 N N . LYS A 1 158 ? 15.033 -2.787 -0.189 1.00 90.69 158 LYS A N 1
ATOM 1226 C CA . LYS A 1 158 ? 14.162 -3.697 -0.938 1.00 90.69 158 LYS A CA 1
ATOM 1227 C C . LYS A 1 158 ? 13.530 -4.711 0.014 1.00 90.69 158 LYS A C 1
ATOM 1229 O O . LYS A 1 158 ? 14.256 -5.395 0.735 1.00 90.69 158 LYS A O 1
ATOM 1234 N N . VAL A 1 159 ? 12.209 -4.834 -0.047 1.00 91.50 159 VAL A N 1
ATOM 1235 C CA . VAL A 1 159 ? 11.450 -5.878 0.643 1.00 91.50 159 VAL A CA 1
ATOM 1236 C C . VAL A 1 159 ? 11.352 -7.072 -0.306 1.00 91.50 159 VAL A C 1
ATOM 1238 O O . VAL A 1 159 ? 10.983 -6.919 -1.472 1.00 91.50 159 VAL A O 1
ATOM 1241 N N . LYS A 1 160 ? 11.793 -8.240 0.168 1.00 81.06 160 LYS A N 1
ATOM 1242 C CA . LYS A 1 160 ? 11.692 -9.510 -0.565 1.00 81.06 160 LYS A CA 1
ATOM 1243 C C . LYS A 1 160 ? 10.351 -10.162 -0.311 1.00 81.06 160 LYS A C 1
ATOM 1245 O O . LYS A 1 160 ? 9.986 -10.194 0.887 1.00 81.06 160 LYS A O 1
#

Secondary structure (DSSP, 8-state):
-----HHHHHHHHHHTT-TTSSS-PPP----------TT-------S------GGG-HHHHHHHHHHHHHHS---EEEEEEESS-GGGTS-HHHHHHHHHHH-GGGHHHHHH------S-HHHHHHHHHHHHHT-TTS-TT-EEEEEEE-TTT--EEEE-

Solvent-accessible surface area (backbone atoms only — not comparable to full-atom values): 10000 Å² total; per-residue (Å²): 130,84,72,84,50,67,72,60,52,54,54,60,63,59,53,72,77,58,77,86,60,91,90,72,86,84,86,51,79,58,72,58,67,86,69,83,63,94,83,76,82,69,86,60,85,74,44,33,82,69,83,83,59,79,65,48,52,44,80,85,41,45,70,59,52,42,50,42,42,72,64,35,67,55,48,68,48,79,43,61,33,47,56,95,42,69,35,56,77,46,50,48,68,57,54,38,50,60,46,32,77,76,38,64,92,43,42,75,61,47,68,72,57,82,72,63,52,46,90,46,60,63,60,50,32,49,52,33,48,50,53,58,72,68,40,84,73,53,61,93,80,44,44,77,45,35,28,38,32,38,75,89,78,75,43,74,44,79,46,129

InterPro domains:
  IPR001765 Carbonic anhydrase [PTHR43175] (48-160)
  IPR001765 Carbonic anhydrase [SM00947] (33-160)
  IPR036874 Carbonic anhydrase superfamily [G3DSA:3.40.1050.10] (33-160)
  IPR036874 Carbonic anhydrase superfamily [SSF53056] (48-159)